Protein AF-A0A815XZW8-F1 (afdb_monomer_lite)

Secondary structure (DSSP, 8-state):
-PPPPHHHHHHHHHHHHHHT-S-HHHHHHHHHHHHHHHHHSTTTTHHHHHHHHHHHHTTTTS-HHHHHHHHHHHH-BTTB-HHHHHHHHHHHHH--

Sequence (96 aa):
FQPLTEIDKQVMLKLFELCINRYCKVRRDAQGYLFSVLNRYLLSYRVIIDRIIELLNSSDEADHDQIKECLYTLLGNHSWSMIEKSDQIWQEQHNV

pLDDT: mean 82.61, std 10.38, range [49.19, 95.5]

Structure (mmCIF, N/CA/C/O backbone):
data_AF-A0A815XZW8-F1
#
_entry.id   AF-A0A815XZW8-F1
#
loop_
_atom_site.group_PDB
_atom_site.id
_atom_site.type_symbol
_atom_site.label_atom_id
_atom_site.label_alt_id
_atom_site.label_comp_id
_atom_site.label_asym_id
_atom_site.label_entity_id
_atom_site.label_seq_id
_atom_site.pdbx_PDB_ins_code
_atom_site.Cartn_x
_atom_site.Cartn_y
_atom_site.Cartn_z
_atom_site.occupancy
_atom_site.B_iso_or_equiv
_atom_site.auth_seq_id
_atom_site.auth_comp_id
_atom_site.auth_asym_id
_atom_site.auth_atom_id
_atom_site.pdbx_PDB_model_num
ATOM 1 N N . PHE A 1 1 ? -17.183 -4.384 9.971 1.00 62.19 1 PHE A N 1
ATOM 2 C CA . PHE A 1 1 ? -15.771 -4.580 9.585 1.00 62.19 1 PHE A CA 1
ATOM 3 C C . PHE A 1 1 ? -15.217 -5.792 10.309 1.00 62.19 1 PHE A C 1
ATOM 5 O O . PHE A 1 1 ? -15.558 -5.979 11.472 1.00 62.19 1 PHE A O 1
ATOM 12 N N . GLN A 1 2 ? -14.430 -6.631 9.631 1.00 71.94 2 GLN A N 1
ATOM 13 C CA . GLN A 1 2 ? -13.738 -7.740 10.296 1.00 71.94 2 GLN A CA 1
ATOM 14 C C . GLN A 1 2 ? -12.559 -7.197 11.124 1.00 71.94 2 GLN A C 1
ATOM 16 O O . GLN A 1 2 ? -11.952 -6.205 10.712 1.00 71.94 2 GLN A O 1
ATOM 21 N N . PRO A 1 3 ? -12.248 -7.795 12.288 1.00 80.06 3 PRO A N 1
ATOM 22 C CA . PRO A 1 3 ? -11.064 -7.432 13.057 1.00 80.06 3 PRO A CA 1
ATOM 23 C C . PRO A 1 3 ? -9.798 -7.812 12.282 1.00 80.06 3 PRO A C 1
ATOM 25 O O . PRO A 1 3 ? -9.701 -8.912 11.742 1.00 80.06 3 PRO A O 1
ATOM 28 N N . LEU A 1 4 ? -8.845 -6.881 12.219 1.00 87.50 4 LEU A N 1
ATOM 29 C CA . LEU A 1 4 ? -7.573 -7.060 11.527 1.00 87.50 4 LEU A CA 1
ATOM 30 C C . LEU A 1 4 ? -6.625 -7.896 12.394 1.00 87.50 4 LEU A C 1
ATOM 32 O O . LEU A 1 4 ? -6.244 -7.469 13.487 1.00 87.50 4 LEU A O 1
ATOM 36 N N . THR A 1 5 ? -6.250 -9.079 11.918 1.00 92.88 5 THR A N 1
ATOM 37 C CA . THR A 1 5 ? -5.320 -9.969 12.626 1.00 92.88 5 THR A CA 1
ATOM 38 C C . THR A 1 5 ? -3.863 -9.621 12.316 1.00 92.88 5 THR A C 1
ATOM 40 O O . THR A 1 5 ? -3.568 -8.859 11.397 1.00 92.88 5 THR A O 1
ATOM 43 N N . GLU A 1 6 ? -2.919 -10.189 13.069 1.00 92.44 6 GLU A N 1
ATOM 44 C CA . GLU A 1 6 ? -1.492 -9.954 12.815 1.00 92.44 6 GLU A CA 1
ATOM 45 C C . GLU A 1 6 ? -1.032 -10.536 11.470 1.00 92.44 6 GLU A C 1
ATOM 47 O O . GLU A 1 6 ? -0.242 -9.915 10.762 1.00 92.44 6 GLU A O 1
ATOM 52 N N . ILE A 1 7 ? -1.586 -11.685 11.068 1.00 93.62 7 ILE A N 1
ATOM 53 C CA . ILE A 1 7 ? -1.288 -12.269 9.758 1.00 93.62 7 ILE A CA 1
ATOM 54 C C . ILE A 1 7 ? -1.816 -11.385 8.623 1.00 93.62 7 ILE A C 1
ATOM 56 O O . ILE A 1 7 ? -1.122 -11.209 7.625 1.00 93.62 7 ILE A O 1
ATOM 60 N N . ASP A 1 8 ? -2.981 -10.750 8.797 1.00 92.25 8 ASP A N 1
ATOM 61 C CA . ASP A 1 8 ? -3.518 -9.819 7.800 1.00 92.25 8 ASP A CA 1
ATOM 62 C C . ASP A 1 8 ? -2.559 -8.642 7.584 1.00 92.25 8 ASP A C 1
ATOM 64 O O . ASP A 1 8 ? -2.276 -8.283 6.443 1.00 92.25 8 ASP A O 1
ATOM 68 N N . LYS A 1 9 ? -1.987 -8.081 8.660 1.00 93.12 9 LYS A N 1
ATOM 69 C CA . LYS A 1 9 ? -1.003 -6.989 8.555 1.00 93.12 9 LYS A CA 1
ATOM 70 C C . LYS A 1 9 ? 0.253 -7.420 7.803 1.00 93.12 9 LYS A C 1
ATOM 72 O O . LYS A 1 9 ? 0.715 -6.697 6.922 1.00 93.12 9 LYS A O 1
ATOM 77 N N . GLN A 1 10 ? 0.789 -8.600 8.116 1.00 94.75 10 GLN A N 1
ATOM 78 C CA . GLN A 1 10 ? 1.966 -9.137 7.424 1.00 94.75 10 GLN A CA 1
ATOM 79 C C . GLN A 1 10 ? 1.689 -9.352 5.934 1.00 94.75 10 GLN A C 1
ATOM 81 O O . GLN A 1 10 ? 2.513 -8.992 5.091 1.00 94.75 10 GLN A O 1
ATOM 86 N N . VAL A 1 11 ? 0.507 -9.879 5.601 1.00 94.12 11 VAL A N 1
ATOM 87 C CA . VAL A 1 11 ? 0.057 -10.039 4.213 1.00 94.12 11 VAL A CA 1
ATOM 88 C C . VAL A 1 11 ? -0.063 -8.682 3.522 1.00 94.12 11 VAL A C 1
ATOM 90 O O . VAL A 1 11 ? 0.418 -8.537 2.402 1.00 94.12 11 VAL A O 1
ATOM 93 N N . MET A 1 12 ? -0.638 -7.672 4.178 1.00 94.06 12 MET A N 1
ATOM 94 C CA . MET A 1 12 ? -0.752 -6.318 3.625 1.00 94.06 12 MET A CA 1
ATOM 95 C C . MET A 1 12 ? 0.608 -5.687 3.332 1.00 94.06 12 MET A C 1
ATOM 97 O O . MET A 1 12 ? 0.794 -5.128 2.253 1.00 94.06 12 MET A O 1
ATOM 101 N N . LEU A 1 13 ? 1.569 -5.812 4.251 1.00 94.38 13 LEU A N 1
ATOM 102 C CA . LEU A 1 13 ? 2.931 -5.312 4.053 1.00 94.38 13 LEU A CA 1
ATOM 103 C C . LEU A 1 13 ? 3.627 -6.024 2.888 1.00 94.38 13 LEU A C 1
ATOM 105 O O . LEU A 1 13 ? 4.222 -5.372 2.033 1.00 94.38 13 LEU A O 1
ATOM 109 N N . LYS A 1 14 ? 3.495 -7.352 2.795 1.00 95.50 14 LYS A N 1
ATOM 110 C CA . LYS A 1 14 ? 4.057 -8.130 1.680 1.00 95.50 14 LYS A CA 1
ATOM 111 C C . LYS A 1 14 ? 3.399 -7.799 0.342 1.00 95.50 14 LYS A C 1
ATOM 113 O O . LYS A 1 14 ? 4.090 -7.680 -0.665 1.00 95.50 14 LYS A O 1
ATOM 118 N N . LEU A 1 15 ? 2.082 -7.604 0.322 1.00 94.44 15 LEU A N 1
ATOM 119 C CA . LEU A 1 15 ? 1.373 -7.126 -0.865 1.00 94.44 15 LEU A CA 1
ATOM 120 C C . LEU A 1 15 ? 1.859 -5.734 -1.272 1.00 94.44 15 LEU A C 1
ATOM 122 O O . LEU A 1 15 ? 2.070 -5.493 -2.458 1.00 94.44 15 LEU A O 1
ATOM 126 N N . PHE A 1 16 ? 2.090 -4.842 -0.311 1.00 93.38 16 PHE A N 1
ATOM 127 C CA . PHE A 1 16 ? 2.621 -3.512 -0.585 1.00 93.38 16 PHE A CA 1
ATOM 128 C C . PHE A 1 16 ? 4.048 -3.554 -1.163 1.00 93.38 16 PHE A C 1
ATOM 130 O O . PHE A 1 16 ? 4.315 -2.889 -2.161 1.00 93.38 16 PHE A O 1
ATOM 137 N N . GLU A 1 17 ? 4.940 -4.403 -0.641 1.00 92.75 17 GLU A N 1
ATOM 138 C CA . GLU A 1 17 ? 6.267 -4.638 -1.244 1.00 92.75 17 GLU A CA 1
ATOM 139 C C . GLU A 1 17 ? 6.170 -5.106 -2.711 1.00 92.75 17 GLU A C 1
ATOM 141 O O . GLU A 1 17 ? 6.980 -4.719 -3.555 1.00 92.75 17 GLU A O 1
ATOM 146 N N . LEU A 1 18 ? 5.159 -5.913 -3.050 1.00 93.69 18 LEU A N 1
ATOM 147 C CA . LEU A 1 18 ? 4.910 -6.340 -4.431 1.00 93.69 18 LEU A CA 1
ATOM 148 C C . LEU A 1 18 ? 4.333 -5.215 -5.306 1.00 93.69 18 LEU A C 1
ATOM 150 O O . LEU A 1 18 ? 4.596 -5.189 -6.511 1.00 93.69 18 LEU A O 1
ATOM 154 N N . CYS A 1 19 ? 3.600 -4.263 -4.723 1.00 91.31 19 CYS A N 1
ATOM 155 C CA . CYS A 1 19 ? 3.079 -3.090 -5.434 1.00 91.31 19 CYS A CA 1
ATOM 156 C C . CYS A 1 19 ? 4.195 -2.165 -5.933 1.00 91.31 19 CYS A C 1
ATOM 158 O O . CYS A 1 19 ? 3.995 -1.473 -6.923 1.00 91.31 19 CYS A O 1
ATOM 160 N N . ILE A 1 20 ? 5.372 -2.185 -5.305 1.00 89.75 20 ILE A N 1
ATOM 161 C CA . ILE A 1 20 ? 6.553 -1.402 -5.713 1.00 89.75 20 ILE A CA 1
ATOM 162 C C . ILE A 1 20 ? 7.590 -2.247 -6.473 1.00 89.75 20 ILE A C 1
ATOM 164 O O . ILE A 1 20 ? 8.751 -1.863 -6.611 1.00 89.75 20 ILE A O 1
ATOM 168 N N . ASN A 1 21 ? 7.196 -3.427 -6.959 1.00 88.75 21 ASN A N 1
ATOM 169 C CA . ASN A 1 21 ? 8.091 -4.322 -7.681 1.00 88.75 21 ASN A CA 1
ATOM 170 C C . ASN A 1 21 ? 8.435 -3.785 -9.084 1.00 88.75 21 ASN A C 1
ATOM 172 O O . ASN A 1 21 ? 7.604 -3.194 -9.769 1.00 88.75 21 ASN A O 1
ATOM 176 N N . ARG A 1 22 ? 9.636 -4.077 -9.585 1.00 86.19 22 ARG A N 1
ATOM 177 C CA . ARG A 1 22 ? 10.067 -3.743 -10.955 1.00 86.19 22 ARG A CA 1
ATOM 178 C C . ARG A 1 22 ? 9.103 -4.227 -12.050 1.00 86.19 22 ARG A C 1
ATOM 180 O O . ARG A 1 22 ? 8.978 -3.584 -13.090 1.00 86.19 22 ARG A O 1
ATOM 187 N N . TYR A 1 23 ? 8.455 -5.376 -11.870 1.00 89.38 23 TYR A N 1
ATOM 188 C CA . TYR A 1 23 ? 7.617 -5.971 -12.910 1.00 89.38 23 TYR A CA 1
ATOM 189 C C . TYR A 1 23 ? 6.189 -5.420 -12.868 1.00 89.38 23 TYR A C 1
ATOM 191 O O . TYR A 1 23 ? 5.411 -5.738 -11.971 1.00 89.38 23 TYR A O 1
ATOM 199 N N . CYS A 1 24 ? 5.804 -4.663 -13.898 1.00 86.19 24 CYS A N 1
ATOM 200 C CA . CYS A 1 24 ? 4.503 -3.988 -13.976 1.00 86.19 24 CYS A CA 1
ATOM 201 C C . CYS A 1 24 ? 3.285 -4.916 -13.803 1.00 86.19 24 CYS A C 1
ATOM 203 O O . CYS A 1 24 ? 2.284 -4.511 -13.216 1.00 86.19 24 CYS A O 1
ATOM 205 N N . LYS A 1 25 ? 3.362 -6.166 -14.282 1.00 90.94 25 LYS A N 1
ATOM 206 C CA . LYS A 1 25 ? 2.290 -7.158 -14.114 1.00 90.94 25 LYS A CA 1
ATOM 207 C C . LYS A 1 25 ? 2.106 -7.543 -12.643 1.00 90.94 25 LYS A C 1
ATOM 209 O O . LYS A 1 25 ? 0.984 -7.547 -12.156 1.00 90.94 25 LYS A O 1
ATOM 214 N N . VAL A 1 26 ? 3.215 -7.784 -11.937 1.00 92.44 26 VAL A N 1
ATOM 215 C CA . VAL A 1 26 ? 3.213 -8.105 -10.501 1.00 92.44 26 VAL A CA 1
ATOM 216 C C . VAL A 1 26 ? 2.622 -6.947 -9.703 1.00 92.44 26 VAL A C 1
ATOM 218 O O . VAL A 1 26 ? 1.785 -7.181 -8.836 1.00 92.44 26 VAL A O 1
ATOM 221 N N . ARG A 1 27 ? 2.990 -5.704 -10.046 1.00 90.69 27 ARG A N 1
ATOM 222 C CA . ARG A 1 27 ? 2.448 -4.507 -9.388 1.00 90.69 27 ARG A CA 1
ATOM 223 C C . ARG A 1 27 ? 0.932 -4.420 -9.495 1.00 90.69 27 ARG A C 1
ATOM 225 O O . ARG A 1 27 ? 0.264 -4.295 -8.475 1.00 90.69 27 ARG A O 1
ATOM 232 N N . ARG A 1 28 ? 0.388 -4.523 -10.713 1.00 88.12 28 ARG A N 1
ATOM 233 C CA . ARG A 1 28 ? -1.063 -4.404 -10.949 1.00 88.12 28 ARG A CA 1
ATOM 234 C C . ARG A 1 28 ? -1.854 -5.470 -10.203 1.00 88.12 28 ARG A C 1
ATOM 236 O O . ARG A 1 28 ? -2.862 -5.147 -9.577 1.00 88.12 28 ARG A O 1
ATOM 243 N N . ASP A 1 29 ? -1.387 -6.716 -10.251 1.00 92.69 29 ASP A N 1
ATOM 244 C CA . ASP A 1 29 ? -2.050 -7.821 -9.560 1.00 92.69 29 ASP A CA 1
ATOM 245 C C . ASP A 1 29 ? -2.013 -7.591 -8.038 1.00 92.69 29 ASP A C 1
ATOM 247 O O . ASP A 1 29 ? -3.047 -7.664 -7.371 1.00 92.69 29 ASP A O 1
ATOM 251 N N . ALA A 1 30 ? -0.850 -7.217 -7.492 1.00 93.69 30 ALA A N 1
ATOM 252 C CA . ALA A 1 30 ? -0.686 -6.922 -6.069 1.00 93.69 30 ALA A CA 1
ATOM 253 C C . ALA A 1 30 ? -1.557 -5.747 -5.599 1.00 93.69 30 ALA A C 1
ATOM 255 O O . ALA A 1 30 ? -2.202 -5.855 -4.557 1.00 93.69 30 ALA A O 1
ATOM 256 N N . GLN A 1 31 ? -1.641 -4.666 -6.380 1.00 89.94 31 GLN A N 1
ATOM 257 C CA . GLN A 1 31 ? -2.487 -3.505 -6.084 1.00 89.94 31 GLN A CA 1
ATOM 258 C C . GLN A 1 31 ? -3.968 -3.883 -6.025 1.00 89.94 31 GLN A C 1
ATOM 260 O O . GLN A 1 31 ? -4.673 -3.469 -5.105 1.00 89.94 31 GLN A O 1
ATOM 265 N N . GLY A 1 32 ? -4.440 -4.721 -6.955 1.00 89.81 32 GLY A N 1
ATOM 266 C CA . GLY A 1 32 ? -5.815 -5.226 -6.939 1.00 89.81 32 GLY A CA 1
ATOM 267 C C . GLY A 1 32 ? -6.152 -5.974 -5.643 1.00 89.81 32 GLY A C 1
ATOM 268 O O . GLY A 1 32 ? -7.191 -5.720 -5.020 1.00 89.81 32 GLY A O 1
ATOM 269 N N . TYR A 1 33 ? -5.250 -6.849 -5.188 1.00 92.12 33 TYR A N 1
ATOM 270 C CA . TYR A 1 33 ? -5.416 -7.555 -3.915 1.00 92.12 33 TYR A CA 1
ATOM 271 C C . TYR A 1 33 ? -5.308 -6.616 -2.710 1.00 92.12 33 TYR A C 1
ATOM 273 O O . TYR A 1 33 ? -6.148 -6.683 -1.812 1.00 92.12 33 TYR A O 1
ATOM 281 N N . LEU A 1 34 ? -4.329 -5.710 -2.703 1.00 91.62 34 LEU A N 1
ATOM 282 C CA . LEU A 1 34 ? -4.120 -4.758 -1.616 1.00 91.62 34 LEU A CA 1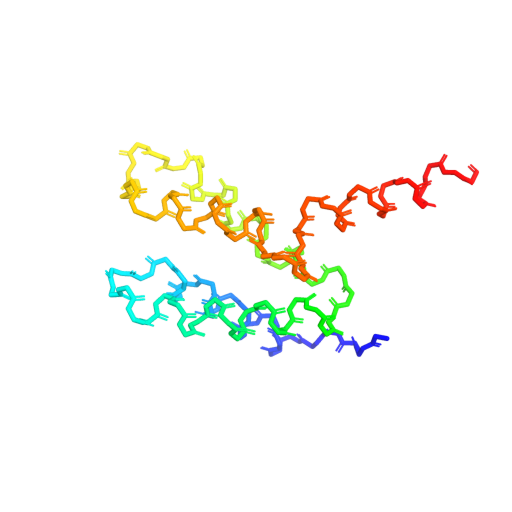
ATOM 283 C C . LEU A 1 34 ? -5.350 -3.860 -1.420 1.00 91.62 34 LEU A C 1
ATOM 285 O O . LEU A 1 34 ? -5.854 -3.752 -0.302 1.00 91.62 34 LEU A O 1
ATOM 289 N N . PHE A 1 35 ? -5.910 -3.296 -2.495 1.00 88.31 35 PHE A N 1
ATOM 290 C CA . PHE A 1 35 ? -7.132 -2.487 -2.420 1.00 88.31 35 PHE A CA 1
ATOM 291 C C . PHE A 1 35 ? -8.349 -3.291 -1.958 1.00 88.31 35 PHE A C 1
ATOM 293 O O . PHE A 1 35 ? -9.196 -2.771 -1.230 1.00 88.31 35 PHE A O 1
ATOM 300 N N . SER A 1 36 ? -8.435 -4.573 -2.318 1.00 87.94 36 SER A N 1
ATOM 301 C CA . SER A 1 36 ? -9.501 -5.453 -1.824 1.00 87.94 36 SER A CA 1
ATOM 302 C C . SER A 1 36 ? -9.415 -5.649 -0.304 1.00 87.94 36 SER A C 1
ATOM 304 O O . SER A 1 36 ? -10.437 -5.623 0.386 1.00 87.94 36 SER A O 1
ATOM 306 N N . VAL A 1 37 ? -8.202 -5.792 0.238 1.00 88.50 37 VAL A N 1
ATOM 307 C CA . VAL A 1 37 ? -7.966 -5.898 1.688 1.00 88.50 37 VAL A CA 1
ATOM 308 C C . VAL A 1 37 ? -8.259 -4.567 2.389 1.00 88.50 37 VAL A C 1
ATOM 310 O O . VAL A 1 37 ? -8.996 -4.539 3.375 1.00 88.50 37 VAL A O 1
ATOM 313 N N . LEU A 1 38 ? -7.782 -3.449 1.841 1.00 86.38 38 LEU A N 1
ATOM 314 C CA . LEU A 1 38 ? -7.992 -2.104 2.396 1.00 86.38 38 LEU A CA 1
ATOM 315 C C . LEU A 1 38 ? -9.469 -1.669 2.426 1.00 86.38 38 LEU A C 1
ATOM 317 O O . LEU A 1 38 ? -9.887 -0.848 3.252 1.00 86.38 38 LEU A O 1
ATOM 321 N N . ASN A 1 39 ? -10.286 -2.239 1.542 1.00 84.62 39 ASN A N 1
ATOM 322 C CA . ASN A 1 39 ? -11.736 -2.076 1.564 1.00 84.62 39 ASN A CA 1
ATOM 323 C C . ASN A 1 39 ? -12.424 -2.903 2.656 1.00 84.62 39 ASN A C 1
ATOM 325 O O . ASN A 1 39 ? -13.429 -2.465 3.215 1.00 84.62 39 ASN A O 1
ATOM 329 N N . ARG A 1 40 ? -11.881 -4.079 2.985 1.00 85.81 40 ARG A N 1
ATOM 330 C CA . ARG A 1 40 ? -12.483 -5.037 3.923 1.00 85.81 40 ARG A CA 1
ATOM 331 C C . ARG A 1 40 ? -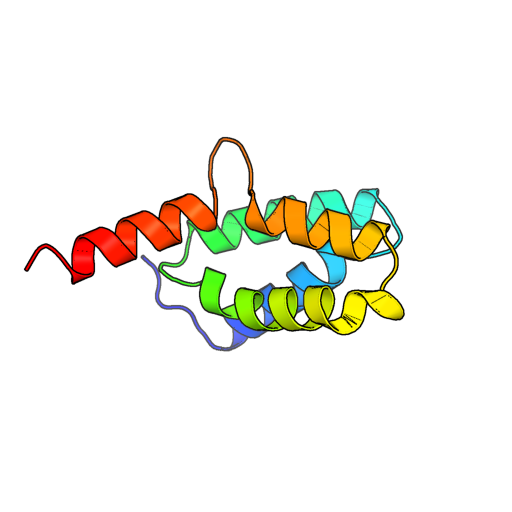12.290 -4.659 5.392 1.00 85.81 40 ARG A C 1
ATOM 333 O O . ARG A 1 40 ? -13.189 -4.892 6.205 1.00 85.81 40 ARG A O 1
ATOM 340 N N . TYR A 1 41 ? -11.135 -4.097 5.735 1.00 84.25 41 TYR A N 1
ATOM 341 C CA . TYR A 1 41 ? -10.752 -3.807 7.118 1.00 84.25 41 TYR A CA 1
ATOM 342 C C . TYR A 1 41 ? -10.739 -2.295 7.381 1.00 84.25 41 TYR A C 1
ATOM 344 O O . TYR A 1 41 ? -10.064 -1.537 6.681 1.00 84.25 41 TYR A O 1
ATOM 352 N N . LEU A 1 42 ? -11.467 -1.848 8.410 1.00 81.06 42 LEU A N 1
ATOM 353 C CA . LEU A 1 42 ? -11.482 -0.442 8.827 1.00 81.06 42 LEU A CA 1
ATOM 354 C C . LEU A 1 42 ? -10.086 -0.023 9.297 1.00 81.06 42 LEU A C 1
ATOM 356 O O . LEU A 1 42 ? -9.414 -0.809 9.960 1.00 81.06 42 LEU A O 1
ATOM 360 N N . LEU A 1 43 ? -9.658 1.199 8.961 1.00 82.88 43 LEU A N 1
ATOM 361 C CA . LEU A 1 43 ? -8.359 1.773 9.360 1.00 82.88 43 LEU A CA 1
ATOM 362 C C . LEU A 1 43 ? -7.115 0.963 8.945 1.00 82.88 43 LEU A C 1
ATOM 364 O O . LEU A 1 43 ? -5.998 1.318 9.311 1.00 82.88 43 LEU A O 1
ATOM 368 N N . SER A 1 44 ? -7.276 -0.091 8.148 1.00 86.50 44 SER A N 1
ATOM 369 C CA . SER A 1 44 ? -6.188 -0.989 7.743 1.00 86.50 44 SER A CA 1
ATOM 370 C C . SER A 1 44 ? -5.106 -0.301 6.912 1.00 86.50 44 SER A C 1
ATOM 372 O O . SER A 1 44 ? -3.956 -0.724 6.917 1.00 86.50 44 SER A O 1
ATOM 374 N N . TYR A 1 45 ? -5.435 0.827 6.283 1.00 86.25 45 TYR A N 1
ATOM 375 C CA . TYR A 1 45 ? -4.482 1.683 5.584 1.00 86.25 45 TYR A CA 1
ATOM 376 C C . TYR A 1 45 ? -3.334 2.182 6.479 1.00 86.25 45 TYR A C 1
ATOM 378 O O . TYR A 1 45 ? -2.229 2.414 5.991 1.00 86.25 45 TYR A O 1
ATOM 386 N N . ARG A 1 46 ? -3.550 2.262 7.801 1.00 88.06 46 ARG A N 1
ATOM 387 C CA . ARG A 1 46 ? -2.503 2.605 8.776 1.00 88.06 46 ARG A CA 1
ATOM 388 C C . ARG A 1 46 ? -1.362 1.589 8.822 1.00 88.06 46 ARG A C 1
ATOM 390 O O . ARG A 1 46 ? -0.283 1.925 9.273 1.00 88.06 46 ARG A O 1
ATOM 397 N N . VAL A 1 47 ? -1.580 0.362 8.349 1.00 91.06 47 VAL A N 1
ATOM 398 C CA . VAL A 1 47 ? -0.526 -0.661 8.282 1.00 91.06 47 VAL A CA 1
ATOM 399 C C . VAL A 1 47 ? 0.524 -0.313 7.229 1.00 91.06 47 VAL A C 1
ATOM 401 O O . VAL A 1 47 ? 1.692 -0.637 7.404 1.00 91.06 47 VAL A O 1
ATOM 404 N N . ILE A 1 48 ? 0.116 0.323 6.129 1.00 90.94 48 ILE A N 1
ATOM 405 C CA . ILE A 1 48 ? 0.996 0.593 4.985 1.00 90.94 48 ILE A CA 1
ATOM 406 C C . ILE A 1 48 ? 1.453 2.053 4.912 1.00 90.94 48 ILE A C 1
ATOM 408 O O . ILE A 1 48 ? 2.437 2.334 4.235 1.00 90.94 48 ILE A O 1
ATOM 412 N N . ILE A 1 49 ? 0.773 2.978 5.605 1.00 89.25 49 ILE A N 1
ATOM 413 C CA . ILE A 1 49 ? 1.080 4.414 5.539 1.00 89.25 49 ILE A CA 1
ATOM 414 C C . ILE A 1 49 ? 2.507 4.728 5.996 1.00 89.25 49 ILE A C 1
ATOM 416 O O . ILE A 1 49 ? 3.201 5.476 5.313 1.00 89.25 49 ILE A O 1
ATOM 420 N N . ASP A 1 50 ? 2.974 4.108 7.081 1.00 88.00 50 ASP A N 1
ATOM 421 C CA . ASP A 1 50 ? 4.317 4.357 7.614 1.00 88.00 50 ASP A CA 1
ATOM 422 C C . ASP A 1 50 ? 5.385 3.945 6.597 1.00 88.00 50 ASP A C 1
ATOM 424 O O . ASP A 1 50 ? 6.340 4.679 6.347 1.00 88.00 50 ASP A O 1
ATOM 428 N N . ARG A 1 51 ? 5.166 2.809 5.922 1.00 89.00 51 ARG A N 1
ATOM 429 C CA . ARG A 1 51 ? 6.067 2.317 4.878 1.00 89.00 51 ARG A CA 1
ATOM 430 C C . ARG A 1 51 ? 6.042 3.198 3.627 1.00 89.00 51 ARG A C 1
ATOM 432 O O . ARG A 1 51 ? 7.082 3.400 3.007 1.00 89.00 51 ARG A O 1
ATOM 439 N N . ILE A 1 52 ? 4.877 3.730 3.257 1.00 89.69 52 ILE A N 1
ATOM 440 C CA . ILE A 1 52 ? 4.752 4.702 2.163 1.00 89.69 52 ILE A CA 1
ATOM 441 C C . ILE A 1 52 ? 5.548 5.970 2.493 1.00 89.69 52 ILE A C 1
ATOM 443 O O . ILE A 1 52 ? 6.320 6.432 1.659 1.00 89.69 52 ILE A O 1
ATOM 447 N N . ILE A 1 53 ? 5.397 6.512 3.705 1.00 89.31 53 ILE A N 1
ATOM 448 C CA . ILE A 1 53 ? 6.115 7.715 4.150 1.00 89.31 53 ILE A CA 1
ATOM 449 C C . ILE A 1 53 ? 7.629 7.476 4.138 1.00 89.31 53 ILE A C 1
ATOM 451 O O . ILE A 1 53 ? 8.375 8.318 3.647 1.00 89.31 53 ILE A O 1
ATOM 455 N N . GLU A 1 54 ? 8.086 6.322 4.623 1.00 88.88 54 GLU A N 1
ATOM 456 C CA . GLU A 1 54 ? 9.502 5.943 4.604 1.00 88.88 54 GLU A CA 1
ATOM 457 C C . GLU A 1 54 ? 10.083 5.945 3.179 1.00 88.88 54 GLU A C 1
ATOM 459 O O . GLU A 1 54 ? 11.145 6.522 2.943 1.00 88.88 54 GLU A O 1
ATOM 464 N N . LEU A 1 55 ? 9.367 5.362 2.212 1.00 86.81 55 LEU A N 1
ATOM 465 C CA . LEU A 1 55 ? 9.789 5.320 0.806 1.00 86.81 55 LEU A CA 1
ATOM 466 C C . LEU A 1 55 ? 9.769 6.697 0.137 1.00 86.81 55 LEU A C 1
ATOM 468 O O . LEU A 1 55 ? 10.643 7.005 -0.668 1.00 86.81 55 LEU A O 1
ATOM 472 N N . LEU A 1 56 ? 8.790 7.538 0.472 1.00 86.31 56 LEU A N 1
ATOM 473 C CA . LEU A 1 56 ? 8.721 8.902 -0.052 1.00 86.31 56 LEU A CA 1
ATOM 474 C C . LEU A 1 56 ? 9.820 9.800 0.531 1.00 86.31 56 LEU A C 1
ATOM 476 O O . LEU A 1 56 ? 10.326 10.664 -0.176 1.00 86.31 56 LEU A O 1
ATOM 480 N N . ASN A 1 57 ? 10.213 9.579 1.787 1.00 86.94 57 ASN A N 1
ATOM 481 C CA . ASN A 1 57 ? 11.302 10.315 2.436 1.00 86.94 57 ASN A CA 1
ATOM 482 C C . ASN A 1 57 ? 12.696 9.833 2.006 1.00 86.94 57 ASN A C 1
ATOM 484 O O . ASN A 1 57 ? 13.659 10.578 2.145 1.00 86.94 57 ASN A O 1
ATOM 488 N N . SER A 1 58 ? 12.817 8.612 1.480 1.00 81.62 58 SER A N 1
ATOM 489 C CA . SER A 1 58 ? 14.065 8.063 0.918 1.00 81.62 58 SER A CA 1
ATOM 490 C C . SER A 1 58 ? 14.192 8.322 -0.594 1.00 81.62 58 SER A C 1
ATOM 492 O O . SER A 1 58 ? 14.854 7.575 -1.312 1.00 81.62 58 SER A O 1
ATOM 494 N N . SER A 1 59 ? 13.568 9.397 -1.093 1.00 66.25 59 SER A N 1
ATOM 495 C CA . SER A 1 59 ? 13.448 9.710 -2.524 1.00 66.25 59 SER A CA 1
ATOM 496 C C . SER A 1 59 ? 14.768 9.884 -3.273 1.00 66.25 59 SER A C 1
ATOM 498 O O . SER A 1 59 ? 14.777 9.769 -4.494 1.00 66.25 59 SER A O 1
ATOM 500 N N . ASP A 1 60 ? 15.865 10.152 -2.565 1.00 68.19 60 ASP A N 1
ATOM 501 C CA . ASP A 1 60 ? 17.199 10.267 -3.165 1.00 68.19 60 ASP A CA 1
ATOM 502 C C . ASP A 1 60 ? 17.790 8.894 -3.548 1.00 68.19 60 ASP A C 1
ATOM 504 O O . ASP A 1 60 ? 18.679 8.811 -4.395 1.00 68.19 60 ASP A O 1
ATOM 508 N N . GLU A 1 61 ? 17.277 7.809 -2.955 1.00 66.06 61 GLU A N 1
ATOM 509 C CA . GLU A 1 61 ? 17.709 6.423 -3.186 1.00 66.06 61 GLU A CA 1
ATOM 510 C C . GLU A 1 61 ? 16.645 5.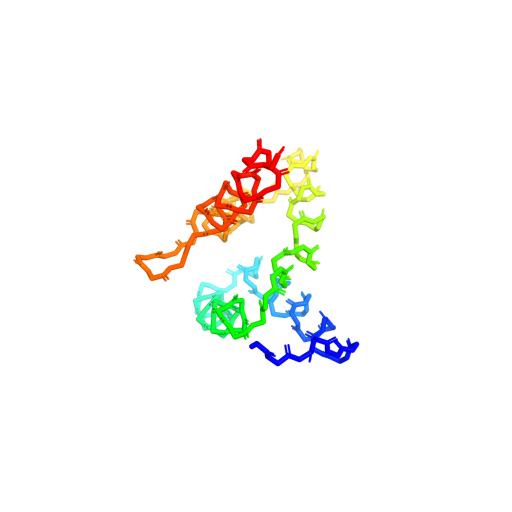574 -3.908 1.00 66.06 61 GLU A C 1
ATOM 512 O O . GLU A 1 61 ? 16.969 4.542 -4.503 1.00 66.06 61 GLU A O 1
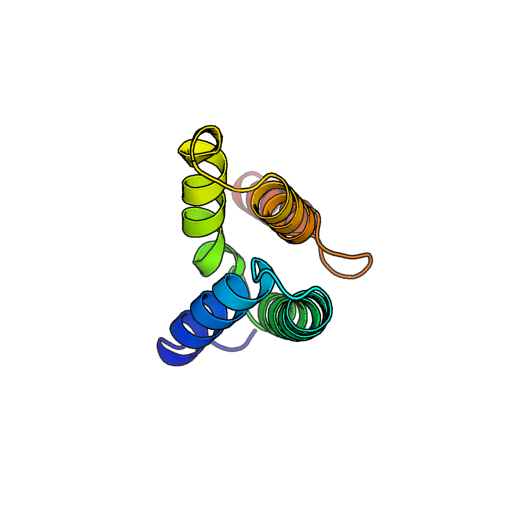ATOM 517 N N . ALA A 1 62 ? 15.375 5.989 -3.860 1.00 68.12 62 ALA A N 1
ATOM 518 C CA . ALA A 1 62 ? 14.254 5.256 -4.437 1.00 68.12 62 ALA A CA 1
ATOM 519 C C . ALA A 1 62 ? 14.109 5.489 -5.951 1.00 68.12 62 ALA A C 1
ATOM 521 O O . ALA A 1 62 ? 14.203 6.611 -6.449 1.00 68.12 62 ALA A O 1
ATOM 522 N N . ASP A 1 63 ? 13.795 4.422 -6.690 1.00 80.88 63 ASP A N 1
ATOM 523 C CA . ASP A 1 63 ? 13.466 4.515 -8.114 1.00 80.88 63 ASP A CA 1
ATOM 524 C C . ASP A 1 63 ? 12.193 5.368 -8.299 1.00 80.88 63 ASP A C 1
ATOM 526 O O . ASP A 1 63 ? 11.208 5.214 -7.567 1.00 80.88 63 ASP A O 1
ATOM 530 N N . HIS A 1 64 ? 12.182 6.255 -9.299 1.00 82.00 64 HIS A N 1
ATOM 531 C CA . HIS A 1 64 ? 11.021 7.078 -9.648 1.00 82.00 64 HIS A CA 1
ATOM 532 C C . HIS A 1 64 ? 9.756 6.240 -9.863 1.00 82.00 64 HIS A C 1
ATOM 534 O O . HIS A 1 64 ? 8.653 6.687 -9.532 1.00 82.00 64 HIS A O 1
ATOM 540 N N . ASP A 1 65 ? 9.908 5.013 -10.366 1.00 82.06 65 ASP A N 1
ATOM 541 C CA . ASP A 1 65 ? 8.802 4.069 -10.480 1.00 82.06 65 ASP A CA 1
ATOM 542 C C . ASP A 1 65 ? 8.238 3.694 -9.101 1.00 82.06 65 ASP A C 1
ATOM 544 O O . ASP A 1 65 ? 7.027 3.697 -8.920 1.00 82.06 65 ASP A O 1
ATOM 548 N N . GLN A 1 66 ? 9.069 3.450 -8.088 1.00 83.94 66 GLN A N 1
ATOM 549 C CA . GLN A 1 66 ? 8.593 3.105 -6.742 1.00 83.94 66 GLN A CA 1
ATOM 550 C C . GLN A 1 66 ? 7.858 4.271 -6.077 1.00 83.94 66 GLN A C 1
ATOM 552 O O . GLN A 1 66 ? 6.794 4.071 -5.484 1.00 83.94 66 GLN A O 1
ATOM 557 N N . ILE A 1 67 ? 8.383 5.491 -6.228 1.00 84.88 67 ILE A N 1
ATOM 558 C CA . ILE A 1 67 ? 7.739 6.720 -5.742 1.00 84.88 67 ILE A CA 1
ATOM 559 C C . ILE A 1 67 ? 6.368 6.883 -6.402 1.00 84.88 67 ILE A C 1
ATOM 561 O O . ILE A 1 67 ? 5.362 7.106 -5.724 1.00 84.88 67 ILE A O 1
ATOM 565 N N . LYS A 1 68 ? 6.299 6.708 -7.725 1.00 86.69 68 LYS A N 1
ATOM 566 C CA . LYS A 1 68 ? 5.044 6.762 -8.476 1.00 86.69 68 LYS A CA 1
ATOM 567 C C . LYS A 1 68 ? 4.030 5.749 -7.944 1.00 86.69 68 LYS A C 1
ATOM 569 O O . LYS A 1 68 ? 2.883 6.114 -7.706 1.00 86.69 68 LYS A O 1
ATOM 574 N N . GLU A 1 69 ? 4.429 4.503 -7.718 1.00 85.38 69 GLU A N 1
ATOM 575 C CA . GLU A 1 69 ? 3.516 3.454 -7.237 1.00 85.38 69 GLU A CA 1
ATOM 576 C C . GLU A 1 69 ? 3.037 3.710 -5.791 1.00 85.38 69 GLU A C 1
ATOM 578 O O . GLU A 1 69 ? 1.881 3.423 -5.457 1.00 85.38 69 GLU A O 1
ATOM 583 N N . CYS A 1 70 ? 3.866 4.338 -4.948 1.00 87.12 70 CYS A N 1
ATOM 584 C CA . CYS A 1 70 ? 3.447 4.827 -3.629 1.00 87.12 70 CYS A CA 1
ATOM 585 C C . CYS A 1 70 ? 2.341 5.887 -3.748 1.00 87.12 70 CYS A C 1
ATOM 587 O O . CY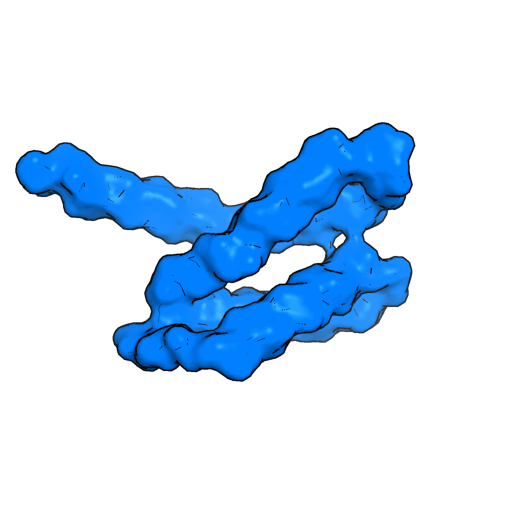S A 1 70 ? 1.318 5.798 -3.065 1.00 87.12 70 CYS A O 1
ATOM 589 N N . LEU A 1 71 ? 2.499 6.846 -4.666 1.00 86.44 71 LEU A N 1
ATOM 590 C CA . LEU A 1 71 ? 1.489 7.875 -4.933 1.00 86.44 71 LEU A CA 1
ATOM 591 C C . LEU A 1 71 ? 0.194 7.284 -5.509 1.00 86.44 71 LEU A C 1
ATOM 593 O O . LEU A 1 71 ? -0.891 7.705 -5.115 1.00 86.44 71 LEU A O 1
ATOM 597 N N . TYR A 1 72 ? 0.281 6.272 -6.378 1.00 84.25 72 TYR A N 1
ATOM 598 C CA . TYR A 1 72 ? -0.900 5.539 -6.856 1.00 84.25 72 TYR A CA 1
ATOM 599 C C . TYR A 1 72 ? -1.633 4.824 -5.719 1.00 84.25 72 TYR A C 1
ATOM 601 O O . TYR A 1 72 ? -2.861 4.820 -5.684 1.00 84.25 72 TYR A O 1
ATOM 609 N N . THR A 1 73 ? -0.898 4.251 -4.767 1.00 84.69 73 THR A N 1
ATOM 610 C CA . THR A 1 73 ? -1.493 3.592 -3.595 1.00 84.69 73 THR A CA 1
ATOM 611 C C . THR A 1 73 ? -2.179 4.604 -2.667 1.00 84.69 73 THR A C 1
ATOM 613 O O . THR A 1 73 ? -3.254 4.316 -2.143 1.00 84.69 73 THR A O 1
ATOM 616 N N . LEU A 1 74 ? -1.598 5.801 -2.508 1.00 84.62 74 LEU A N 1
ATOM 617 C CA . LEU A 1 74 ? -2.177 6.932 -1.770 1.00 84.62 74 LEU A CA 1
ATOM 618 C C . LEU A 1 74 ? -3.461 7.463 -2.400 1.00 84.62 74 LEU A C 1
ATOM 620 O O . LEU A 1 74 ? -4.480 7.603 -1.718 1.00 84.62 74 LEU A O 1
ATOM 624 N N . LEU A 1 75 ? -3.405 7.746 -3.701 1.00 82.44 75 LEU A N 1
ATOM 625 C CA . LEU A 1 75 ? -4.551 8.220 -4.465 1.00 82.44 75 LEU A CA 1
ATOM 626 C C . LEU A 1 75 ? -5.671 7.175 -4.461 1.00 82.44 75 LEU A C 1
ATOM 628 O O . LEU A 1 75 ? -6.842 7.525 -4.318 1.00 82.44 75 LEU A O 1
ATOM 632 N N . GLY A 1 76 ? -5.291 5.900 -4.552 1.00 74.75 76 GLY A N 1
ATOM 633 C CA . GLY A 1 76 ? -6.203 4.778 -4.654 1.00 74.75 76 GLY A CA 1
ATOM 634 C C . GLY A 1 76 ? -6.818 4.665 -6.051 1.00 74.75 76 GLY A C 1
ATOM 635 O O . GLY A 1 76 ? -6.223 5.063 -7.053 1.00 74.75 76 GLY A O 1
ATOM 636 N N . ASN A 1 77 ? -8.010 4.083 -6.135 1.00 71.31 77 ASN A N 1
ATOM 637 C CA . ASN A 1 77 ? -8.763 3.910 -7.376 1.00 71.31 77 ASN A CA 1
ATOM 638 C C . ASN A 1 77 ? -10.169 4.531 -7.258 1.00 71.31 77 ASN A C 1
ATOM 640 O O . ASN A 1 77 ? -10.558 5.010 -6.198 1.00 71.31 77 ASN A O 1
ATOM 644 N N . HIS A 1 78 ? -10.967 4.469 -8.330 1.00 65.88 78 HIS A N 1
ATOM 645 C CA . HIS A 1 78 ? -12.335 5.017 -8.358 1.00 65.88 78 HIS A CA 1
ATOM 646 C C . HIS A 1 78 ? -13.284 4.486 -7.265 1.00 65.88 78 HIS A C 1
ATOM 648 O O . HIS A 1 78 ? -14.334 5.077 -7.047 1.00 65.88 78 HIS A O 1
ATOM 654 N N . SER A 1 79 ? -12.956 3.368 -6.614 1.00 64.38 79 SER A N 1
ATOM 655 C CA . SER A 1 79 ? -13.769 2.743 -5.562 1.00 64.38 79 SER A CA 1
ATOM 656 C C . SER A 1 79 ? -13.204 2.913 -4.150 1.00 64.38 79 SER A C 1
ATOM 658 O O . SER A 1 79 ? -13.876 2.565 -3.183 1.00 64.38 79 SER A O 1
ATOM 660 N N . TRP A 1 80 ? -11.963 3.387 -4.015 1.00 67.00 80 TRP A N 1
ATOM 661 C CA . TRP A 1 80 ? -11.281 3.499 -2.731 1.00 67.00 80 TRP A CA 1
ATOM 662 C C . TRP A 1 80 ? -10.114 4.474 -2.827 1.00 67.00 80 TRP A C 1
ATOM 664 O O . TRP A 1 80 ? -9.173 4.209 -3.571 1.00 67.00 80 TRP A O 1
ATOM 674 N N . SER A 1 81 ? -10.139 5.541 -2.030 1.00 72.81 81 SER A N 1
ATOM 675 C CA . SER A 1 81 ? -9.004 6.444 -1.834 1.00 72.81 81 SER A CA 1
ATOM 676 C C . SER A 1 81 ? -8.573 6.451 -0.371 1.00 72.81 81 SER A C 1
ATOM 678 O O . SER A 1 81 ? -9.405 6.556 0.537 1.00 72.81 81 SER A O 1
ATOM 680 N N . MET A 1 82 ? -7.263 6.356 -0.124 1.00 71.62 82 MET A N 1
ATOM 681 C CA . MET A 1 82 ? -6.730 6.439 1.237 1.00 71.62 82 MET A CA 1
ATOM 682 C C . MET A 1 82 ? -6.938 7.837 1.829 1.00 71.62 82 MET A C 1
ATOM 684 O O . MET A 1 82 ? -7.253 7.963 3.011 1.00 71.62 82 MET A O 1
ATOM 688 N N . ILE A 1 83 ? -6.802 8.869 0.991 1.00 69.62 83 ILE A N 1
ATOM 689 C CA . ILE A 1 83 ? -6.957 10.277 1.370 1.00 69.62 83 ILE A CA 1
ATOM 690 C C . ILE A 1 83 ? -8.394 10.536 1.832 1.00 69.62 83 ILE A C 1
ATOM 692 O O . ILE A 1 83 ? -8.598 11.031 2.938 1.00 69.62 83 ILE A O 1
ATOM 696 N N . GLU A 1 84 ? -9.382 10.099 1.049 1.00 69.06 84 GLU A N 1
ATOM 697 C CA . GLU A 1 84 ? -10.807 10.255 1.372 1.00 69.06 84 GLU A CA 1
ATOM 698 C C . GLU A 1 84 ? -11.182 9.554 2.685 1.00 69.06 84 GLU A C 1
ATOM 700 O O . GLU A 1 84 ? -11.825 10.147 3.549 1.00 69.06 84 GLU A O 1
ATOM 705 N N . LYS A 1 85 ? -10.711 8.316 2.898 1.00 70.00 85 LYS A N 1
ATOM 706 C CA . LYS A 1 85 ? -10.968 7.604 4.161 1.00 70.00 85 LYS A CA 1
ATOM 707 C C . LYS A 1 85 ? -10.319 8.278 5.365 1.00 70.00 85 LYS A C 1
ATOM 709 O O . LYS A 1 85 ? -10.879 8.229 6.458 1.00 70.00 85 LYS A O 1
ATOM 714 N N . SER A 1 86 ? -9.130 8.852 5.191 1.00 70.19 86 SER A N 1
ATOM 715 C CA . SER A 1 86 ? -8.453 9.559 6.278 1.00 70.19 86 SER A CA 1
ATOM 716 C C . SER A 1 86 ? -9.178 10.852 6.659 1.00 70.19 86 SER A C 1
ATOM 718 O O . SER A 1 86 ? -9.327 11.115 7.851 1.00 70.19 86 SER A O 1
ATOM 720 N N . ASP A 1 87 ? -9.693 11.591 5.672 1.00 70.38 87 ASP A N 1
ATOM 721 C CA . ASP A 1 87 ? -10.472 12.815 5.878 1.00 70.38 87 ASP A CA 1
ATOM 722 C C . ASP A 1 87 ? -11.818 12.516 6.547 1.00 70.38 87 ASP A C 1
ATOM 724 O O . ASP A 1 87 ? -12.135 13.107 7.577 1.00 70.38 87 ASP A O 1
ATOM 728 N N . GLN A 1 88 ? -12.554 11.508 6.061 1.00 66.88 88 GLN A N 1
ATOM 729 C CA . GLN A 1 88 ? -13.823 11.087 6.664 1.00 66.88 88 GLN A CA 1
ATOM 730 C C . GLN A 1 88 ? -13.676 10.795 8.167 1.00 66.88 88 GLN A C 1
ATOM 732 O O . GLN A 1 88 ? -14.474 11.256 8.980 1.00 66.88 88 GLN A O 1
ATOM 737 N N . ILE A 1 89 ? -12.630 10.064 8.554 1.00 70.56 89 ILE A N 1
ATOM 738 C CA . ILE A 1 89 ? -12.390 9.708 9.958 1.00 70.56 89 ILE A CA 1
ATOM 739 C C . ILE A 1 89 ? -11.970 10.931 10.778 1.00 70.56 89 ILE A C 1
ATOM 741 O O . ILE A 1 89 ? -12.351 11.052 11.942 1.00 70.56 89 ILE A O 1
ATOM 745 N N . TRP A 1 90 ? -11.202 11.851 10.191 1.00 70.00 90 TRP A N 1
ATOM 746 C CA . TRP A 1 90 ? -10.824 13.095 10.858 1.00 70.00 90 TRP A CA 1
ATOM 747 C C . TRP A 1 90 ? -12.057 13.966 11.149 1.00 70.00 90 TRP A C 1
ATOM 749 O O . TRP A 1 90 ? -12.194 14.470 12.265 1.00 70.00 90 TRP A O 1
ATOM 759 N N . GLN A 1 91 ? -12.990 14.058 10.195 1.00 69.06 91 GLN A N 1
ATOM 760 C CA . GLN A 1 91 ? -14.282 14.737 10.356 1.00 69.06 91 GLN A CA 1
ATOM 761 C C . GLN A 1 91 ? -15.163 14.069 11.423 1.00 69.06 91 GLN A C 1
ATOM 763 O O . GLN A 1 91 ? -15.768 14.760 12.241 1.00 69.06 91 GLN A O 1
ATOM 768 N N . GLU A 1 92 ? -15.217 12.735 11.459 1.00 72.31 92 GLU A N 1
ATOM 769 C CA . GLU A 1 92 ? -15.972 11.979 12.472 1.00 72.31 92 GLU A CA 1
ATOM 770 C C . GLU A 1 92 ? -15.425 12.186 13.899 1.00 72.31 92 GLU A C 1
ATOM 772 O O . GLU A 1 92 ? -16.192 12.143 14.858 1.00 72.31 92 GLU A O 1
ATOM 7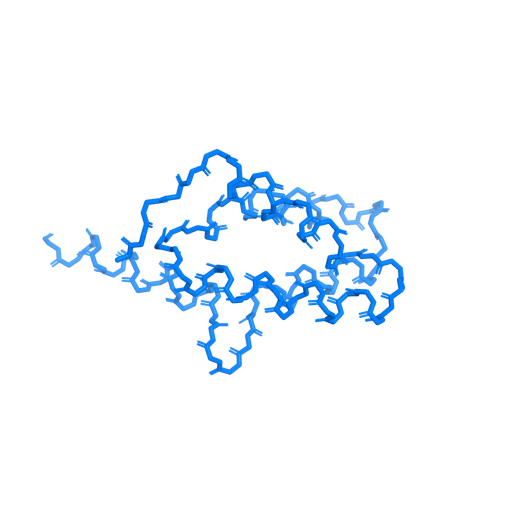77 N N . GLN A 1 93 ? -14.121 12.444 14.059 1.00 65.25 93 GLN A N 1
ATOM 778 C CA . GLN A 1 93 ? -13.492 12.686 15.366 1.00 65.25 93 GLN A CA 1
ATOM 779 C C . GLN A 1 93 ? -13.602 14.135 15.868 1.00 65.25 93 GLN A C 1
ATOM 781 O O . GLN A 1 93 ? -13.514 14.347 17.075 1.00 65.25 93 GLN A O 1
ATOM 786 N N . HIS A 1 94 ? -13.782 15.115 14.976 1.00 67.19 94 HIS A N 1
ATOM 787 C CA . HIS A 1 94 ? -13.828 16.548 15.320 1.00 67.19 94 HIS A CA 1
ATOM 788 C C . HIS A 1 94 ? -15.240 17.159 15.271 1.00 67.19 94 HIS A C 1
ATOM 790 O O . HIS A 1 94 ? -15.405 18.319 15.637 1.00 67.19 94 HIS A O 1
ATOM 796 N N . ASN A 1 95 ? -16.257 16.392 14.859 1.00 53.97 95 ASN A N 1
ATOM 797 C CA . ASN A 1 95 ? -17.675 16.773 14.938 1.00 53.97 95 ASN A CA 1
ATOM 798 C C . ASN A 1 95 ? -18.386 16.216 16.194 1.00 53.97 95 ASN A C 1
ATOM 800 O O . ASN A 1 95 ? -19.582 15.920 16.146 1.00 53.97 95 ASN A O 1
ATOM 804 N N . VAL A 1 96 ? -17.663 16.081 17.313 1.00 49.19 96 VAL A N 1
ATOM 805 C CA . VAL A 1 96 ? -18.221 15.792 18.651 1.00 49.19 96 VAL A CA 1
ATOM 806 C C . VAL A 1 96 ? -18.007 16.987 19.567 1.00 49.19 96 VAL A C 1
ATOM 808 O O . VAL A 1 96 ? -16.859 17.479 19.615 1.00 49.19 96 VAL A O 1
#

Radius of gyration: 13.69 Å; chains: 1; bounding box: 36×29×33 Å

Foldseek 3Di:
DDDQDPVNLVLLQVLLVQLLDPDPVSNVVSLVVNVVSPVVDQPSVVSCVVVLVVQCVVVVPHDPSSVVSSVCSQCDDPVDHVVVSVVVVVCVVPVD